Protein AF-A0A086A7Y2-F1 (afdb_monomer)

Foldseek 3Di:
DAAKKKKKWAWCDPPPAPSHRDIWIKIWGWHDDPPFKTKTWMAIPDPLNDAHDIWIKIWTDDPFKIKIKTKAQWAWADDPPDSDIDIDNVDIHAIKIWIWGNPDPFKIKGKIKGPWDWDADPNDIDTGHIIMTMMMMGGD

Organism: NCBI:txid445961

Structure (mmCIF, N/CA/C/O backbone):
data_AF-A0A086A7Y2-F1
#
_entry.id   AF-A0A086A7Y2-F1
#
loop_
_atom_site.group_PDB
_atom_site.id
_atom_site.type_symbol
_atom_site.label_atom_id
_atom_site.label_alt_id
_atom_site.label_comp_id
_atom_site.label_asym_id
_atom_site.label_entity_id
_atom_site.label_seq_id
_atom_site.pdbx_PDB_ins_code
_atom_site.Cartn_x
_atom_site.Cartn_y
_atom_site.Cartn_z
_atom_site.occupancy
_atom_site.B_iso_or_equiv
_atom_site.auth_seq_id
_atom_site.auth_comp_id
_atom_site.auth_asym_id
_atom_site.auth_atom_id
_atom_site.pdbx_PDB_model_num
ATOM 1 N N . MET A 1 1 ? -12.952 3.114 11.638 1.00 90.81 1 MET A N 1
ATOM 2 C CA . MET A 1 1 ? -12.119 3.000 10.421 1.00 90.81 1 MET A CA 1
ATOM 3 C C . MET A 1 1 ? -12.191 4.225 9.521 1.00 90.81 1 MET A C 1
ATOM 5 O O . MET A 1 1 ? -11.125 4.715 9.178 1.00 90.81 1 MET A O 1
ATOM 9 N N . ILE A 1 2 ? -13.385 4.740 9.184 1.00 97.19 2 ILE A N 1
ATOM 10 C CA . ILE A 1 2 ? -13.556 5.940 8.332 1.00 97.19 2 ILE A CA 1
ATOM 11 C C . ILE A 1 2 ? -12.646 7.092 8.779 1.00 97.19 2 ILE A C 1
ATOM 13 O O . ILE A 1 2 ? -12.515 7.351 9.986 1.00 97.19 2 ILE A O 1
ATOM 17 N N . GLY A 1 3 ? -12.032 7.752 7.798 1.00 97.25 3 GLY A N 1
ATOM 18 C CA . GLY A 1 3 ? -11.144 8.896 7.976 1.00 97.25 3 GLY A CA 1
ATOM 19 C C . GLY A 1 3 ? -9.801 8.729 7.272 1.00 97.25 3 GLY A C 1
ATOM 20 O O . GLY A 1 3 ? -9.581 7.780 6.512 1.00 97.25 3 GLY A O 1
ATOM 21 N N . THR A 1 4 ? -8.902 9.663 7.560 1.00 98.25 4 THR A N 1
ATOM 22 C CA . THR A 1 4 ? -7.561 9.708 6.981 1.00 98.25 4 THR A CA 1
ATOM 23 C C . THR A 1 4 ? -6.566 8.968 7.863 1.00 98.25 4 THR A C 1
ATOM 25 O O . THR A 1 4 ? -6.584 9.054 9.091 1.00 98.25 4 THR A O 1
ATOM 28 N N . TRP A 1 5 ? -5.682 8.230 7.210 1.00 98.00 5 TRP A N 1
ATOM 29 C CA . TRP A 1 5 ? -4.606 7.468 7.807 1.00 98.00 5 TRP A CA 1
ATOM 30 C C . TRP A 1 5 ? -3.308 7.864 7.124 1.00 98.00 5 TRP A C 1
ATOM 32 O O . TRP A 1 5 ? -3.205 7.855 5.895 1.00 98.00 5 TRP A O 1
ATOM 42 N N . LYS A 1 6 ? -2.304 8.203 7.926 1.00 98.25 6 LYS A N 1
ATOM 43 C CA . LYS A 1 6 ? -0.942 8.426 7.447 1.00 98.25 6 LYS A CA 1
ATOM 44 C C . LYS A 1 6 ? -0.127 7.193 7.756 1.00 98.25 6 LYS A C 1
ATOM 46 O O . LYS A 1 6 ? -0.120 6.728 8.894 1.00 98.25 6 LYS A O 1
ATOM 51 N N . GLY A 1 7 ? 0.545 6.660 6.752 1.00 97.44 7 GLY A N 1
ATOM 52 C CA . GLY A 1 7 ? 1.354 5.472 6.920 1.00 97.44 7 GLY A CA 1
ATOM 53 C C . GLY A 1 7 ? 2.661 5.548 6.177 1.00 97.44 7 GLY A C 1
ATOM 54 O O . GLY A 1 7 ? 2.921 6.459 5.394 1.00 97.44 7 GLY A O 1
ATOM 55 N N . LYS A 1 8 ? 3.485 4.546 6.438 1.00 97.81 8 LYS A N 1
ATOM 56 C CA . LYS A 1 8 ? 4.701 4.296 5.690 1.00 97.81 8 LYS A CA 1
ATOM 57 C C . LYS A 1 8 ? 4.895 2.810 5.485 1.00 97.81 8 LYS A C 1
ATOM 59 O O . LYS A 1 8 ? 4.507 1.990 6.319 1.00 97.81 8 LYS A O 1
ATOM 64 N N . TYR A 1 9 ? 5.487 2.452 4.357 1.00 96.75 9 TYR A N 1
ATOM 65 C CA . TYR A 1 9 ? 5.898 1.085 4.088 1.00 96.75 9 TYR A CA 1
ATOM 66 C C . TYR A 1 9 ? 7.384 1.028 3.777 1.00 96.75 9 TYR A C 1
ATOM 68 O O . TYR A 1 9 ? 7.963 1.964 3.237 1.00 96.75 9 TYR A O 1
ATOM 76 N N . LYS A 1 10 ? 8.001 -0.097 4.117 1.00 95.19 10 LYS A N 1
ATOM 77 C CA . LYS A 1 10 ? 9.429 -0.334 3.964 1.00 95.19 10 LYS A CA 1
ATOM 78 C C . LYS A 1 10 ? 9.664 -1.556 3.102 1.00 95.19 10 LYS A C 1
ATOM 80 O O . LYS A 1 10 ? 9.030 -2.587 3.322 1.00 95.19 10 LYS A O 1
ATOM 85 N N . TYR A 1 11 ? 10.571 -1.466 2.137 1.00 90.50 11 TYR A N 1
ATOM 86 C CA . TYR A 1 11 ? 10.966 -2.613 1.317 1.00 90.50 11 TYR A CA 1
ATOM 87 C C . TYR A 1 11 ? 11.890 -3.559 2.090 1.00 90.50 11 TYR A C 1
ATOM 89 O O . TYR A 1 11 ? 12.854 -3.129 2.724 1.00 90.50 11 TYR A O 1
ATOM 97 N N . ASN A 1 12 ? 11.632 -4.862 1.968 1.00 89.19 12 ASN A N 1
ATOM 98 C CA . ASN A 1 12 ? 12.529 -5.924 2.414 1.00 89.19 12 ASN A CA 1
ATOM 99 C C . ASN A 1 12 ? 13.139 -6.602 1.177 1.00 89.19 12 ASN A C 1
ATOM 101 O O . ASN A 1 12 ? 12.576 -7.551 0.621 1.00 89.19 12 ASN A O 1
ATOM 105 N N . MET A 1 13 ? 14.256 -6.046 0.703 1.00 82.12 13 MET A N 1
ATOM 106 C CA . MET A 1 13 ? 14.985 -6.499 -0.485 1.00 82.12 13 MET A CA 1
ATOM 107 C C . MET A 1 13 ? 16.375 -7.030 -0.116 1.00 82.12 13 MET A C 1
ATOM 109 O O . MET A 1 13 ? 16.802 -6.974 1.032 1.00 82.12 13 MET A O 1
ATOM 113 N N . ASN A 1 14 ? 17.101 -7.572 -1.096 1.00 78.38 14 ASN A N 1
ATOM 114 C CA . ASN A 1 14 ? 18.505 -7.929 -0.895 1.00 78.38 14 ASN A CA 1
ATOM 115 C C . ASN A 1 14 ? 19.337 -6.692 -0.503 1.00 78.38 14 ASN A C 1
ATOM 117 O O . ASN A 1 14 ? 19.059 -5.581 -0.948 1.00 78.38 14 ASN A O 1
ATOM 121 N N . GLN A 1 15 ? 20.392 -6.891 0.294 1.00 74.19 15 GLN A N 1
ATOM 122 C CA . GLN A 1 15 ? 21.200 -5.791 0.845 1.00 74.19 15 GLN A CA 1
ATOM 123 C C . GLN A 1 15 ? 21.816 -4.871 -0.222 1.00 74.19 15 GLN A C 1
ATOM 125 O O . GLN A 1 15 ? 22.015 -3.690 0.033 1.00 74.19 15 GLN A O 1
ATOM 130 N N . ASN A 1 16 ? 22.055 -5.393 -1.427 1.00 75.81 16 ASN A N 1
ATOM 131 C CA . ASN A 1 16 ? 22.641 -4.640 -2.537 1.00 75.81 16 ASN A CA 1
ATOM 132 C C . ASN A 1 16 ? 21.624 -3.787 -3.322 1.00 75.81 16 ASN A C 1
ATOM 134 O O . ASN A 1 16 ? 22.017 -3.092 -4.259 1.00 75.81 16 ASN A O 1
ATOM 138 N N . SER A 1 17 ? 20.327 -3.852 -2.998 1.00 78.62 17 SER A N 1
ATOM 139 C CA . SER A 1 17 ? 19.309 -3.007 -3.629 1.00 78.62 17 SER A CA 1
ATOM 140 C C . SER A 1 17 ? 19.258 -1.636 -2.968 1.00 78.62 17 SER A C 1
ATOM 142 O O . SER A 1 17 ? 19.180 -1.533 -1.747 1.00 78.62 17 SER A O 1
ATOM 144 N N . GLU A 1 18 ? 19.197 -0.577 -3.775 1.00 81.00 18 GLU A N 1
ATOM 145 C CA . GLU A 1 18 ? 18.983 0.791 -3.280 1.00 81.00 18 GLU A CA 1
ATOM 146 C C . GLU A 1 18 ? 17.621 0.979 -2.596 1.00 81.00 18 GLU A C 1
ATOM 148 O O . GLU A 1 18 ? 17.457 1.897 -1.796 1.00 81.00 18 GLU A O 1
ATOM 153 N N . PHE A 1 19 ? 16.656 0.106 -2.906 1.00 80.00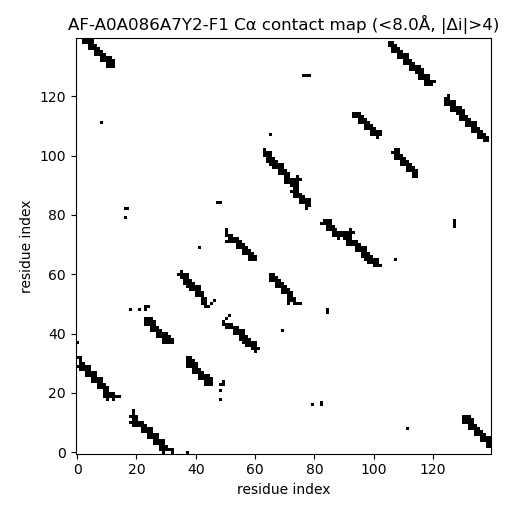 19 PHE A N 1
ATOM 154 C CA . PHE A 1 19 ? 15.333 0.097 -2.289 1.00 80.00 19 PHE A CA 1
ATOM 155 C C . PHE A 1 19 ? 15.368 -0.554 -0.912 1.00 80.00 19 PHE A C 1
ATOM 157 O O . PHE A 1 19 ? 14.435 -0.371 -0.137 1.00 80.00 19 PHE A O 1
ATOM 164 N N . ASN A 1 20 ? 16.411 -1.323 -0.585 1.00 82.38 20 ASN A N 1
ATOM 165 C CA . ASN A 1 20 ? 16.463 -2.000 0.697 1.00 82.38 20 ASN A CA 1
ATOM 166 C C . ASN A 1 20 ? 16.421 -0.983 1.841 1.00 82.38 20 ASN A C 1
ATOM 168 O O . ASN A 1 20 ? 17.152 0.005 1.844 1.00 82.38 20 ASN A O 1
ATOM 172 N N . ASN A 1 21 ? 15.552 -1.238 2.815 1.00 82.88 21 ASN A N 1
ATOM 173 C CA . ASN A 1 21 ? 15.278 -0.354 3.941 1.00 82.88 21 ASN A CA 1
ATOM 174 C C . ASN A 1 21 ? 14.735 1.046 3.603 1.00 82.88 21 ASN A C 1
ATOM 176 O O . ASN A 1 21 ? 14.590 1.847 4.526 1.00 82.88 21 ASN A O 1
ATOM 180 N N . LYS A 1 22 ? 14.401 1.348 2.343 1.00 88.88 22 LYS A N 1
ATOM 181 C CA . LYS A 1 22 ? 13.732 2.607 1.998 1.00 88.88 22 LYS A CA 1
ATOM 182 C C . LYS A 1 22 ? 12.301 2.595 2.503 1.00 88.88 22 LYS A C 1
ATOM 184 O O . LYS A 1 22 ? 11.592 1.602 2.326 1.00 88.88 22 LYS A O 1
ATOM 189 N N . GLU A 1 23 ? 11.919 3.703 3.122 1.00 93.81 23 GLU A N 1
ATOM 190 C CA . GLU A 1 23 ? 10.569 3.967 3.597 1.00 93.81 23 GLU A CA 1
ATOM 191 C C . GLU A 1 23 ? 9.862 4.875 2.596 1.00 93.81 23 GLU A C 1
ATOM 193 O O . GLU A 1 23 ? 10.461 5.807 2.067 1.00 93.81 23 GLU A O 1
ATOM 198 N N . VAL A 1 24 ? 8.599 4.574 2.324 1.00 95.31 24 VAL A N 1
ATOM 199 C CA . VAL A 1 24 ? 7.727 5.366 1.465 1.00 95.31 24 VAL A CA 1
ATOM 200 C C . VAL A 1 24 ? 6.504 5.737 2.270 1.00 95.31 24 VAL A C 1
ATOM 202 O O . VAL A 1 24 ? 5.775 4.857 2.735 1.00 95.31 24 VAL A O 1
ATOM 205 N N . GLU A 1 25 ? 6.287 7.035 2.418 1.00 97.81 25 GLU A N 1
ATOM 206 C CA . GLU A 1 25 ? 5.091 7.574 3.047 1.00 97.81 25 GLU A CA 1
ATOM 207 C C . GLU A 1 25 ? 3.892 7.488 2.104 1.00 97.81 25 GLU A C 1
ATOM 209 O O . GLU A 1 25 ? 4.015 7.640 0.885 1.00 97.81 25 GLU A O 1
ATOM 214 N N . PHE A 1 26 ? 2.717 7.267 2.682 1.00 98.00 26 PHE A N 1
ATOM 215 C CA . PHE A 1 26 ? 1.451 7.274 1.971 1.00 98.00 26 PHE A CA 1
ATOM 216 C C . PHE A 1 26 ? 0.336 7.876 2.822 1.00 98.00 26 PHE A C 1
ATOM 218 O O . PHE A 1 26 ? 0.346 7.816 4.055 1.00 98.00 26 PHE A O 1
ATOM 225 N N . ILE A 1 27 ? -0.665 8.417 2.136 1.00 98.38 27 ILE A N 1
ATOM 226 C CA . ILE A 1 27 ? -1.920 8.867 2.732 1.00 98.38 27 ILE A CA 1
ATOM 227 C C . ILE A 1 27 ? -3.026 7.961 2.217 1.00 98.38 27 ILE A C 1
ATOM 229 O O . ILE A 1 27 ? -3.144 7.733 1.014 1.00 98.38 27 ILE A O 1
ATOM 233 N N . LEU A 1 28 ? -3.821 7.436 3.139 1.00 98.06 28 LEU A N 1
ATOM 234 C CA . LEU A 1 28 ? -4.940 6.548 2.877 1.00 98.06 28 LEU A CA 1
ATOM 235 C C . LEU A 1 28 ? -6.206 7.188 3.445 1.00 98.06 28 LEU A C 1
ATOM 237 O O . LEU A 1 28 ? -6.234 7.610 4.595 1.00 98.06 28 LEU A O 1
ATOM 241 N N . GLU A 1 29 ? -7.260 7.261 2.646 1.00 98.56 29 GLU A N 1
ATOM 242 C CA . GLU A 1 29 ? -8.561 7.788 3.054 1.00 98.56 29 GLU A CA 1
ATOM 243 C C . GLU A 1 29 ? -9.595 6.669 2.957 1.00 98.56 29 GLU A C 1
ATOM 245 O O . GLU A 1 29 ? -9.893 6.192 1.862 1.00 98.56 29 GLU A O 1
ATOM 250 N N . ILE A 1 30 ? -10.141 6.243 4.098 1.00 98.25 30 ILE A N 1
ATOM 251 C CA . ILE A 1 30 ? -11.237 5.270 4.153 1.00 98.25 30 ILE A CA 1
ATOM 252 C C . ILE A 1 30 ? -12.555 6.028 4.068 1.00 98.25 30 ILE A C 1
ATOM 254 O O . ILE A 1 30 ? -12.886 6.781 4.988 1.00 98.25 30 ILE A O 1
ATOM 258 N N . LYS A 1 31 ? -13.303 5.793 2.988 1.00 98.31 31 LYS A N 1
ATOM 259 C CA . LYS A 1 31 ? -14.554 6.499 2.673 1.00 98.31 31 LYS A CA 1
ATOM 260 C C . LYS A 1 31 ? -15.781 5.743 3.157 1.00 98.31 31 LYS A C 1
ATOM 262 O O . LYS A 1 31 ? -16.725 6.357 3.640 1.00 98.31 31 LYS A O 1
ATOM 267 N N . GLU A 1 32 ? -15.739 4.417 3.087 1.00 98.38 32 GLU A N 1
ATOM 268 C CA . GLU A 1 32 ? -16.849 3.556 3.490 1.00 98.38 32 GLU A CA 1
ATOM 269 C C . GLU A 1 32 ? -16.341 2.439 4.400 1.00 98.38 32 GLU A C 1
ATOM 271 O O . GLU A 1 32 ? -15.226 1.937 4.227 1.00 98.38 32 GLU A O 1
ATOM 276 N N . PHE A 1 33 ? -17.158 2.065 5.385 1.00 98.06 33 PHE A N 1
ATOM 277 C CA . PHE A 1 33 ? -16.903 0.944 6.282 1.00 98.06 33 PHE A CA 1
ATOM 278 C C . PHE A 1 33 ? -18.227 0.402 6.824 1.00 98.06 33 PHE A C 1
ATOM 280 O O . PHE A 1 33 ? -18.961 1.148 7.470 1.00 98.06 33 PHE A O 1
ATOM 287 N N . ASP A 1 34 ? -18.513 -0.879 6.596 1.00 97.44 34 ASP A N 1
ATOM 288 C CA . ASP A 1 34 ? -19.765 -1.531 7.023 1.00 97.44 34 ASP A CA 1
ATOM 289 C C . ASP A 1 34 ? -19.647 -2.291 8.361 1.00 97.44 34 ASP A C 1
ATOM 291 O O . ASP A 1 34 ? -20.588 -2.949 8.795 1.00 97.44 34 ASP A O 1
ATOM 295 N N . GLY A 1 35 ? -18.494 -2.187 9.029 1.00 95.75 35 GLY A N 1
ATOM 296 C CA . GLY A 1 35 ? -18.164 -2.952 10.235 1.00 95.75 35 GLY A CA 1
ATOM 297 C C . GLY A 1 35 ? -17.186 -4.098 9.976 1.00 95.75 35 GLY A C 1
ATOM 298 O O . GLY A 1 35 ? -16.448 -4.470 10.886 1.00 95.75 35 GLY A O 1
ATOM 299 N N . GLU A 1 36 ? -17.100 -4.583 8.737 1.00 96.81 36 GLU A N 1
ATOM 300 C CA . GLU A 1 36 ? -16.154 -5.619 8.319 1.00 96.81 36 GLU A CA 1
ATOM 301 C C . GLU A 1 36 ? -15.324 -5.146 7.125 1.00 96.81 36 GLU A C 1
ATOM 303 O O . GLU A 1 36 ? -14.100 -5.142 7.189 1.00 96.81 36 GLU A O 1
ATOM 308 N N . LYS A 1 37 ? -15.959 -4.699 6.044 1.00 98.44 37 LYS A N 1
ATOM 309 C CA . LYS A 1 37 ? -15.323 -4.289 4.790 1.00 98.44 37 LYS A CA 1
ATOM 310 C C . LYS A 1 37 ? -15.167 -2.784 4.717 1.00 98.44 37 LYS A C 1
ATOM 312 O O . LYS A 1 37 ? -16.031 -2.036 5.167 1.00 98.44 37 LYS A O 1
ATOM 317 N N . PHE A 1 38 ? -14.072 -2.338 4.111 1.00 98.12 38 PHE A N 1
ATOM 318 C CA . PHE A 1 38 ? -13.823 -0.927 3.842 1.00 98.12 38 PHE A CA 1
ATOM 319 C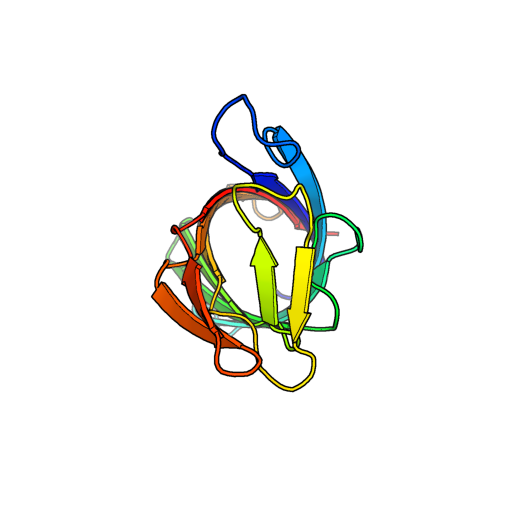 C . PHE A 1 38 ? -13.310 -0.695 2.429 1.00 98.12 38 PHE A C 1
ATOM 321 O O . PHE A 1 38 ? -12.581 -1.520 1.872 1.00 98.12 38 PHE A O 1
ATOM 328 N N . ILE A 1 39 ? -13.637 0.479 1.896 1.00 98.62 39 ILE A N 1
ATOM 329 C CA . ILE A 1 39 ? -13.091 0.977 0.637 1.00 98.62 39 ILE A CA 1
ATOM 330 C C . ILE A 1 39 ? -12.620 2.421 0.778 1.00 98.62 39 ILE A C 1
ATOM 332 O O . ILE A 1 39 ? -13.044 3.169 1.666 1.00 98.62 39 ILE A O 1
ATOM 336 N N . GLY A 1 40 ? -11.706 2.814 -0.099 1.00 98.56 40 GLY A N 1
ATOM 337 C CA . GLY A 1 40 ? -11.061 4.110 0.005 1.00 98.56 40 GLY A CA 1
ATOM 338 C C . GLY A 1 40 ? -10.045 4.388 -1.089 1.00 98.56 40 GLY A C 1
ATOM 339 O O . GLY A 1 40 ? -9.950 3.677 -2.092 1.00 98.56 40 GLY A O 1
ATOM 340 N N . THR A 1 41 ? -9.258 5.430 -0.866 1.00 98.69 41 THR A N 1
ATOM 341 C CA . THR A 1 41 ? -8.193 5.869 -1.769 1.00 98.69 41 THR A CA 1
ATOM 342 C C . THR A 1 41 ? -6.845 5.884 -1.071 1.00 98.69 41 THR A C 1
ATOM 344 O O . THR A 1 41 ? -6.769 5.978 0.151 1.00 98.69 41 THR A O 1
ATOM 347 N N . VAL A 1 42 ? -5.769 5.784 -1.848 1.00 98.50 42 VAL A N 1
ATOM 348 C CA . VAL A 1 42 ? -4.398 5.825 -1.335 1.00 98.50 42 VAL A CA 1
ATOM 349 C C . VAL A 1 42 ? -3.472 6.539 -2.308 1.00 98.50 42 VAL A C 1
ATOM 351 O O . VAL A 1 42 ? -3.586 6.368 -3.519 1.00 98.50 42 VAL A O 1
ATOM 354 N N . GLN A 1 43 ? -2.536 7.317 -1.783 1.00 98.31 43 GLN A N 1
ATOM 355 C CA . GLN A 1 43 ? -1.519 8.007 -2.566 1.00 98.31 43 GLN A CA 1
ATOM 356 C C . GLN A 1 43 ? -0.165 7.873 -1.876 1.00 98.31 43 GLN A C 1
ATOM 358 O O . GLN A 1 43 ? -0.052 8.158 -0.684 1.00 98.31 43 GLN A O 1
ATOM 363 N N . ASP A 1 44 ? 0.852 7.454 -2.628 1.00 97.44 44 ASP A N 1
ATOM 364 C CA . ASP A 1 44 ? 2.236 7.496 -2.157 1.00 97.44 44 ASP A CA 1
ATOM 365 C C . ASP A 1 44 ? 2.778 8.918 -2.318 1.00 97.44 44 ASP A C 1
ATOM 367 O O . ASP A 1 44 ? 2.542 9.564 -3.340 1.00 97.44 44 ASP A O 1
ATOM 371 N N . ILE A 1 45 ? 3.490 9.403 -1.302 1.00 95.75 45 ILE A N 1
ATOM 372 C CA . ILE A 1 45 ? 4.029 10.770 -1.261 1.00 95.75 45 ILE A CA 1
ATOM 373 C C . ILE A 1 45 ? 5.414 10.840 -1.914 1.00 95.75 45 ILE A C 1
ATOM 375 O O . ILE A 1 45 ? 5.786 11.860 -2.487 1.00 95.75 45 ILE A O 1
ATOM 379 N N . ASP A 1 46 ? 6.169 9.741 -1.875 1.00 88.94 46 ASP A N 1
ATOM 380 C CA . ASP A 1 46 ? 7.490 9.655 -2.494 1.00 88.94 46 ASP A CA 1
ATOM 381 C C . ASP A 1 46 ? 7.388 9.186 -3.954 1.00 88.94 46 ASP A C 1
ATOM 383 O O . ASP A 1 46 ? 7.076 8.027 -4.236 1.00 88.94 46 ASP A O 1
ATOM 387 N N . GLU A 1 47 ? 7.695 10.064 -4.907 1.00 82.38 47 GLU A N 1
ATOM 388 C CA . GLU A 1 47 ? 7.658 9.720 -6.334 1.00 82.38 47 GLU A CA 1
ATOM 389 C C . GLU A 1 47 ? 8.828 8.838 -6.796 1.00 82.38 47 GLU A C 1
ATOM 391 O O . GLU A 1 47 ? 8.710 8.122 -7.801 1.00 82.38 47 GLU A O 1
ATOM 396 N N . ASN A 1 48 ? 9.952 8.863 -6.077 1.00 83.38 48 ASN A N 1
ATOM 397 C CA . ASN A 1 48 ? 11.161 8.125 -6.433 1.00 83.38 48 ASN A CA 1
ATOM 398 C C . ASN A 1 48 ? 11.029 6.646 -6.064 1.00 83.38 48 ASN A C 1
ATOM 400 O O . ASN A 1 48 ? 11.394 5.774 -6.856 1.00 83.38 48 ASN A O 1
ATOM 404 N N . TYR A 1 49 ? 10.468 6.359 -4.888 1.00 87.56 49 TYR A N 1
ATOM 405 C CA . TYR A 1 49 ? 10.381 5.001 -4.342 1.00 87.56 49 TYR A CA 1
ATOM 406 C C . TYR A 1 49 ? 8.945 4.465 -4.233 1.00 87.56 49 TYR A C 1
ATOM 408 O O . TYR A 1 49 ? 8.754 3.247 -4.118 1.00 87.56 49 TYR A O 1
ATOM 416 N N . GLY A 1 50 ? 7.940 5.341 -4.286 1.00 91.19 50 GLY A N 1
ATOM 417 C CA . GLY A 1 50 ? 6.518 5.004 -4.280 1.00 91.19 50 GLY A CA 1
ATOM 418 C C . GLY A 1 50 ? 5.941 4.692 -5.655 1.00 91.19 50 GLY A C 1
ATOM 419 O O . GLY A 1 50 ? 6.628 4.739 -6.677 1.00 91.19 50 GLY A O 1
ATOM 420 N N . THR A 1 51 ? 4.655 4.358 -5.707 1.00 92.25 51 THR A N 1
ATOM 421 C CA . THR A 1 51 ? 3.914 4.206 -6.966 1.00 92.25 51 THR A CA 1
ATOM 422 C C . THR A 1 51 ? 3.070 5.447 -7.223 1.00 92.25 51 THR A C 1
ATOM 424 O O . THR A 1 51 ? 2.318 5.876 -6.357 1.00 92.25 51 THR A O 1
ATOM 427 N N . LYS A 1 52 ? 3.180 6.024 -8.422 1.00 93.12 52 LYS A N 1
ATOM 428 C CA . LYS A 1 52 ? 2.500 7.280 -8.749 1.00 93.12 52 LYS A CA 1
ATOM 429 C C . LYS A 1 52 ? 0.987 7.122 -8.913 1.00 93.12 52 LYS A C 1
ATOM 431 O O . LYS A 1 52 ? 0.482 6.070 -9.318 1.00 93.12 52 LYS A O 1
ATOM 436 N N . GLY A 1 53 ? 0.304 8.241 -8.691 1.00 95.06 53 GLY A N 1
ATOM 437 C CA . GLY A 1 53 ? -1.127 8.414 -8.910 1.00 95.06 53 GLY A CA 1
ATOM 438 C C . GLY A 1 53 ? -1.987 8.060 -7.698 1.00 95.06 53 GLY A C 1
ATOM 439 O O . GLY A 1 53 ? -1.513 7.510 -6.706 1.00 95.06 53 GLY A O 1
ATOM 440 N N . LEU A 1 54 ? -3.275 8.389 -7.800 1.00 97.88 54 LEU A N 1
ATOM 441 C CA . LEU A 1 54 ? -4.276 8.060 -6.791 1.00 97.88 54 LEU A CA 1
ATOM 442 C C . LEU A 1 54 ? -4.769 6.626 -7.015 1.00 97.88 54 LEU A C 1
ATOM 444 O O . LEU A 1 54 ? -5.418 6.328 -8.018 1.00 97.88 54 LEU A O 1
ATOM 448 N N . GLY A 1 55 ? -4.422 5.734 -6.097 1.00 98.19 55 GLY A N 1
ATOM 449 C CA . GLY A 1 55 ? -4.893 4.357 -6.077 1.00 98.19 55 GLY A CA 1
ATOM 450 C C . GLY A 1 55 ? -6.184 4.183 -5.292 1.00 98.19 55 GLY A C 1
ATOM 451 O O . GLY A 1 55 ? -6.631 5.073 -4.564 1.00 98.19 55 GLY A O 1
ATOM 452 N N . THR A 1 56 ? -6.753 2.989 -5.408 1.00 98.62 56 THR A N 1
ATOM 453 C CA . THR A 1 56 ? -7.877 2.538 -4.587 1.00 98.62 56 THR A CA 1
ATOM 454 C C . THR A 1 56 ? -7.421 1.492 -3.581 1.00 98.62 56 THR A C 1
ATOM 456 O O . THR A 1 56 ? -6.416 0.799 -3.783 1.00 98.62 56 THR A O 1
ATOM 459 N N . ILE A 1 57 ? -8.168 1.387 -2.488 1.00 98.56 57 ILE A N 1
ATOM 460 C CA . ILE A 1 57 ? -8.040 0.305 -1.520 1.00 98.56 57 ILE A CA 1
ATOM 461 C C . ILE A 1 57 ? -9.384 -0.380 -1.316 1.00 98.56 57 ILE A C 1
ATOM 463 O O . ILE A 1 57 ? -10.421 0.276 -1.237 1.00 98.56 57 ILE A O 1
ATOM 467 N N . GLU A 1 58 ? -9.337 -1.698 -1.188 1.00 98.62 58 GLU A N 1
ATOM 468 C CA . GLU A 1 58 ? -10.466 -2.526 -0.771 1.00 98.62 58 GLU A CA 1
ATOM 469 C C . GLU A 1 58 ? -9.954 -3.516 0.266 1.00 98.62 58 GLU A C 1
ATOM 471 O O . GLU A 1 58 ? -8.945 -4.193 0.044 1.00 98.62 58 GLU A O 1
ATOM 476 N N . GLY A 1 59 ? -10.607 -3.585 1.418 1.00 97.94 59 GLY A N 1
ATOM 477 C CA . GLY A 1 59 ? -10.118 -4.383 2.528 1.00 97.94 59 GLY A CA 1
ATOM 478 C C . GLY A 1 59 ? -11.195 -4.849 3.482 1.00 97.94 59 GLY A C 1
ATOM 479 O O . GLY A 1 59 ? -12.380 -4.572 3.310 1.00 97.94 59 GLY A O 1
ATOM 480 N N . LYS A 1 60 ? -10.747 -5.584 4.495 1.00 98.06 60 LYS A N 1
ATOM 481 C CA . LYS A 1 60 ? -11.562 -6.102 5.586 1.00 98.06 60 LYS A CA 1
ATOM 482 C C . LYS A 1 60 ? -10.827 -6.015 6.924 1.00 98.06 60 LYS A C 1
ATOM 484 O O . LYS A 1 60 ? -9.598 -6.101 6.981 1.00 98.06 60 LYS A O 1
ATOM 489 N N . LEU A 1 61 ? -11.597 -5.866 7.992 1.00 96.88 61 LEU A N 1
ATOM 490 C CA . LEU A 1 61 ? -11.190 -5.898 9.387 1.00 96.88 61 LEU A CA 1
ATOM 491 C C . LEU A 1 61 ? -11.955 -7.037 10.070 1.00 96.88 61 LEU A C 1
ATOM 493 O O . LEU A 1 61 ? -13.176 -6.998 10.165 1.00 96.88 61 LEU A O 1
ATOM 497 N N . SER A 1 62 ? -11.234 -8.048 10.548 1.00 96.69 62 SER A N 1
ATOM 498 C CA . SER A 1 62 ? -11.794 -9.185 11.283 1.00 96.69 62 SER A CA 1
ATOM 499 C C . SER A 1 62 ? -11.178 -9.226 12.677 1.00 96.69 62 SER A C 1
ATOM 501 O O . SER A 1 62 ? -10.032 -9.651 12.854 1.00 96.69 62 SER A O 1
ATOM 503 N N . GLY A 1 63 ? -11.918 -8.748 13.679 1.00 94.69 63 GLY A N 1
ATOM 504 C CA . GLY A 1 63 ? -11.374 -8.511 15.016 1.00 94.69 63 GLY A CA 1
ATOM 505 C C . GLY A 1 63 ? -10.272 -7.450 14.967 1.00 94.69 63 GLY A C 1
ATOM 506 O O . GLY A 1 63 ? -10.512 -6.322 14.549 1.00 94.69 63 GLY A O 1
ATOM 507 N N . ASN A 1 64 ? -9.054 -7.817 15.363 1.00 95.69 64 ASN A N 1
ATOM 508 C CA . ASN A 1 64 ? -7.874 -6.955 15.259 1.00 95.69 64 ASN A CA 1
ATOM 509 C C . ASN A 1 64 ? -7.045 -7.192 13.984 1.00 95.69 64 ASN A C 1
ATOM 511 O O . ASN A 1 64 ? -5.994 -6.579 13.842 1.00 95.69 64 ASN A O 1
ATOM 515 N N . HIS A 1 65 ? -7.464 -8.070 13.071 1.00 97.75 65 HIS A N 1
ATOM 516 C CA . HIS A 1 65 ? -6.714 -8.355 11.846 1.00 97.75 65 HIS A CA 1
ATOM 517 C C . HIS A 1 65 ? -7.229 -7.507 10.688 1.00 97.75 65 HIS A C 1
ATOM 519 O O . HIS A 1 65 ? -8.422 -7.526 10.392 1.00 97.75 65 HIS A O 1
ATOM 525 N N . ILE A 1 66 ? -6.324 -6.807 10.008 1.00 97.62 66 ILE A N 1
ATOM 526 C CA . ILE A 1 66 ? -6.631 -5.964 8.852 1.00 97.62 66 ILE A CA 1
ATOM 527 C C . ILE A 1 66 ? -5.960 -6.527 7.601 1.00 97.62 66 ILE A C 1
ATOM 529 O O . ILE A 1 66 ? -4.763 -6.813 7.593 1.00 97.62 66 ILE A O 1
ATOM 533 N N . GLU A 1 67 ? -6.723 -6.658 6.524 1.00 98.25 67 GLU A N 1
ATOM 534 C CA . GLU A 1 67 ? -6.216 -7.046 5.210 1.00 98.25 67 GLU A CA 1
ATOM 535 C C . GLU A 1 67 ? -6.786 -6.104 4.158 1.00 98.25 67 GLU A C 1
ATOM 537 O O . GLU A 1 67 ? -7.974 -5.796 4.189 1.00 98.25 67 GLU A O 1
ATOM 542 N N . PHE A 1 68 ? -5.968 -5.648 3.214 1.00 98.25 68 PHE A N 1
ATOM 543 C CA . PHE A 1 68 ? -6.463 -4.857 2.090 1.00 98.25 68 PHE A CA 1
ATOM 544 C C . PHE A 1 68 ? -5.606 -5.015 0.846 1.00 98.25 68 PHE A C 1
ATOM 546 O O . PHE A 1 68 ? -4.425 -5.363 0.892 1.00 98.25 68 PHE A O 1
ATOM 553 N N . VAL A 1 69 ? -6.226 -4.744 -0.292 1.00 98.38 69 VAL A N 1
ATOM 554 C CA . VAL A 1 69 ? -5.582 -4.696 -1.592 1.00 98.38 69 VAL A CA 1
ATOM 555 C C . VAL A 1 69 ? -5.446 -3.239 -1.988 1.00 98.38 69 VAL A C 1
ATOM 557 O O . VAL A 1 69 ? -6.439 -2.529 -2.094 1.00 98.38 69 VAL A O 1
ATOM 560 N N . LYS A 1 70 ? -4.212 -2.802 -2.227 1.00 97.81 70 LYS A N 1
ATOM 561 C CA . LYS A 1 70 ? -3.900 -1.508 -2.830 1.00 97.81 70 LYS A CA 1
ATOM 562 C C . LYS A 1 70 ? -3.746 -1.684 -4.335 1.00 97.81 70 LYS A C 1
ATOM 564 O O . LYS A 1 70 ? -2.916 -2.471 -4.801 1.00 97.81 70 LYS A O 1
ATOM 569 N N . GLN A 1 71 ? -4.530 -0.924 -5.087 1.00 97.69 71 GLN A N 1
ATOM 570 C CA . GLN A 1 71 ? -4.551 -0.950 -6.540 1.00 97.69 71 GLN A CA 1
ATOM 571 C C . GLN A 1 71 ? -4.139 0.414 -7.091 1.00 97.69 71 GLN A C 1
ATOM 573 O O . GLN A 1 71 ? -4.905 1.372 -7.062 1.00 97.69 71 GLN A O 1
ATOM 578 N N . MET A 1 72 ? -2.921 0.491 -7.629 1.00 96.75 72 MET A N 1
ATOM 579 C CA . MET A 1 72 ? -2.381 1.733 -8.183 1.00 96.75 72 MET A CA 1
ATOM 580 C C . MET A 1 72 ? -2.659 1.855 -9.687 1.00 96.75 72 MET A C 1
ATOM 582 O O . MET A 1 72 ? -2.677 0.832 -10.390 1.00 96.75 72 MET A O 1
ATOM 586 N N . PRO A 1 73 ? -2.872 3.083 -10.196 1.00 96.12 73 PRO A N 1
ATOM 587 C CA . PRO A 1 73 ? -3.277 3.307 -11.580 1.00 96.12 73 PRO A CA 1
ATOM 588 C C . PRO A 1 73 ? -2.130 3.131 -12.575 1.00 96.12 73 PRO A C 1
ATOM 590 O O . PRO A 1 73 ? -2.388 2.754 -13.713 1.00 96.12 73 PRO A O 1
ATOM 593 N N . ILE A 1 74 ? -0.884 3.354 -12.145 1.00 93.12 74 ILE A N 1
ATOM 594 C CA . ILE A 1 74 ? 0.305 3.298 -12.998 1.00 93.12 74 ILE A CA 1
ATOM 595 C C . ILE A 1 74 ? 1.135 2.079 -12.623 1.00 93.12 74 ILE A C 1
ATOM 597 O O . ILE A 1 74 ? 1.519 1.892 -11.466 1.00 93.12 74 ILE A O 1
ATOM 601 N N . LYS A 1 75 ? 1.426 1.233 -13.610 1.00 90.06 75 LYS A N 1
ATOM 602 C CA . LYS A 1 75 ? 2.275 0.067 -13.420 1.00 90.06 75 LYS A CA 1
ATOM 603 C C . LYS A 1 75 ? 3.710 0.514 -13.205 1.00 90.06 75 LYS A C 1
ATOM 605 O O . LYS A 1 75 ? 4.295 1.156 -14.067 1.00 90.06 75 LYS A O 1
ATOM 610 N N . THR A 1 76 ? 4.287 0.064 -12.100 1.00 87.19 76 THR A N 1
ATOM 611 C CA . THR A 1 76 ? 5.667 0.326 -11.706 1.00 87.19 76 THR A CA 1
ATOM 612 C C . THR A 1 76 ? 6.414 -0.994 -11.634 1.00 87.19 76 THR A C 1
ATOM 614 O O . THR A 1 76 ? 5.916 -1.986 -11.103 1.00 87.19 76 THR A O 1
ATOM 617 N N . MET A 1 77 ? 7.620 -1.033 -12.187 1.00 81.19 77 MET A N 1
ATOM 618 C CA . MET A 1 77 ? 8.505 -2.189 -12.103 1.00 81.19 77 MET A CA 1
ATOM 619 C C . MET A 1 77 ? 9.892 -1.760 -11.647 1.00 81.19 77 MET A C 1
ATOM 621 O O . MET A 1 77 ? 10.454 -0.788 -12.150 1.00 81.19 77 MET A O 1
ATOM 625 N N . LEU A 1 78 ? 10.450 -2.529 -10.714 1.00 76.12 78 LEU A N 1
ATOM 626 C CA . LEU A 1 78 ? 11.825 -2.383 -10.256 1.00 76.12 78 LEU A CA 1
ATOM 627 C C . LEU A 1 78 ? 12.698 -3.400 -10.990 1.00 76.12 78 LEU A C 1
ATOM 629 O O . LEU A 1 78 ? 12.491 -4.609 -10.867 1.00 76.12 78 LEU A O 1
ATOM 633 N N . LEU A 1 79 ? 13.666 -2.921 -11.770 1.00 70.19 79 LEU A N 1
ATOM 634 C CA . LEU A 1 79 ? 14.608 -3.792 -12.469 1.00 70.19 79 LEU A CA 1
ATOM 635 C C . LEU A 1 79 ? 15.830 -4.091 -11.597 1.00 70.19 79 LEU A C 1
ATOM 637 O O . LEU A 1 79 ? 16.562 -3.186 -11.198 1.00 70.19 79 LEU A O 1
ATOM 641 N N . LYS A 1 80 ? 16.086 -5.388 -11.380 1.00 58.59 80 LYS A N 1
ATOM 642 C CA . LYS A 1 80 ? 17.132 -5.934 -10.494 1.00 58.59 80 LYS A CA 1
ATOM 643 C C . LYS A 1 80 ? 18.553 -5.428 -10.792 1.00 58.59 80 LYS A C 1
ATOM 645 O O . LYS A 1 80 ? 19.358 -5.357 -9.873 1.00 58.59 80 LYS A O 1
ATOM 650 N N . ASN A 1 81 ? 18.844 -5.056 -12.042 1.00 56.06 81 ASN A N 1
ATOM 651 C CA . ASN A 1 81 ? 20.194 -4.680 -12.478 1.00 56.06 81 ASN A CA 1
ATOM 652 C C . ASN A 1 81 ? 20.403 -3.178 -12.697 1.00 56.06 81 ASN A C 1
ATOM 654 O O . ASN A 1 81 ? 21.533 -2.784 -12.947 1.00 56.06 81 ASN A O 1
ATOM 658 N N . ASN A 1 82 ? 19.358 -2.346 -12.620 1.00 51.97 82 ASN A N 1
ATOM 659 C CA . ASN A 1 82 ? 19.457 -0.989 -13.160 1.00 51.97 82 ASN A CA 1
ATOM 660 C C . ASN A 1 82 ? 19.032 0.146 -12.240 1.00 51.97 82 ASN A C 1
ATOM 662 O O . ASN A 1 82 ? 18.912 1.245 -12.759 1.00 51.97 82 ASN A O 1
ATOM 666 N N . ARG A 1 83 ? 18.819 -0.064 -10.929 1.00 60.03 83 ARG A N 1
ATOM 667 C CA . ARG A 1 83 ? 18.464 1.031 -9.992 1.00 60.03 83 ARG A CA 1
ATOM 668 C C . ARG A 1 83 ? 17.383 1.993 -10.536 1.00 60.03 83 ARG A C 1
ATOM 670 O O . ARG A 1 83 ? 17.389 3.202 -10.330 1.00 60.03 83 ARG A O 1
ATOM 677 N N . LYS A 1 84 ? 16.522 1.468 -11.409 1.00 67.50 84 LYS A N 1
ATOM 678 C CA . LYS A 1 84 ? 15.670 2.274 -12.277 1.00 67.50 84 LYS A CA 1
ATOM 679 C C . LYS A 1 84 ? 14.280 1.706 -12.203 1.00 67.50 84 LYS A C 1
ATOM 681 O O . LYS A 1 84 ? 14.026 0.553 -12.567 1.00 67.50 84 LYS A O 1
ATOM 686 N N . LYS A 1 85 ? 13.405 2.563 -11.707 1.00 78.44 85 LYS A N 1
ATOM 687 C CA . LYS A 1 85 ? 11.964 2.427 -11.744 1.00 78.44 85 LYS A CA 1
ATOM 688 C C . LYS A 1 85 ? 11.501 2.616 -13.191 1.00 78.44 85 LYS A C 1
ATOM 690 O O . LYS A 1 85 ? 11.866 3.598 -13.836 1.00 78.44 85 LYS A O 1
ATOM 695 N N . ILE A 1 86 ? 10.745 1.656 -13.713 1.00 84.25 86 ILE A N 1
ATOM 696 C CA . ILE A 1 86 ? 10.046 1.785 -14.996 1.00 84.25 86 ILE A CA 1
ATOM 697 C C . ILE A 1 86 ? 8.565 1.957 -14.710 1.00 84.25 86 ILE A C 1
ATOM 699 O O . ILE A 1 86 ? 8.000 1.184 -13.936 1.00 84.25 86 ILE A O 1
ATOM 703 N N . GLU A 1 87 ? 7.956 2.936 -15.368 1.00 87.88 87 GLU A N 1
ATOM 704 C CA . GLU A 1 87 ? 6.530 3.225 -15.285 1.00 87.88 87 GLU A CA 1
ATOM 705 C C . GLU A 1 87 ? 5.873 2.976 -16.651 1.00 87.88 87 GLU A C 1
ATOM 707 O O . GLU A 1 87 ? 6.429 3.318 -17.695 1.00 87.88 87 GLU A O 1
ATOM 712 N N . ASP A 1 88 ? 4.704 2.340 -16.646 1.00 88.81 88 ASP A N 1
ATOM 713 C CA . ASP A 1 88 ? 3.834 2.178 -17.812 1.00 88.81 88 ASP A CA 1
ATOM 714 C C . ASP A 1 88 ? 2.467 2.772 -17.462 1.00 88.81 88 ASP A C 1
ATOM 716 O O . ASP A 1 88 ? 1.630 2.124 -16.831 1.00 88.81 88 ASP A O 1
ATOM 720 N N . GLU A 1 89 ? 2.257 4.029 -17.856 1.00 89.12 89 GLU A N 1
ATOM 721 C CA . GLU A 1 89 ? 1.037 4.800 -17.576 1.00 89.12 89 GLU A CA 1
ATOM 722 C C . GLU A 1 89 ? -0.218 4.213 -18.237 1.00 89.12 89 GLU A C 1
ATOM 724 O O . GLU A 1 89 ? -1.337 4.542 -17.855 1.00 89.12 89 GLU A O 1
ATOM 729 N N . LYS A 1 90 ? -0.056 3.314 -19.217 1.00 90.00 90 LYS A N 1
ATOM 730 C CA . LYS A 1 90 ? -1.178 2.676 -19.921 1.00 90.00 90 LYS A CA 1
ATOM 731 C C . LYS A 1 90 ? -1.698 1.437 -19.198 1.00 90.00 90 LYS A C 1
ATOM 733 O O . LYS A 1 90 ? -2.686 0.847 -19.637 1.00 90.00 90 LYS A O 1
ATOM 738 N N . LYS A 1 91 ? -1.024 0.990 -18.135 1.00 89.12 91 LYS A N 1
ATOM 739 C CA . LYS A 1 91 ? -1.365 -0.235 -17.408 1.00 89.12 91 LYS A CA 1
ATOM 740 C C . LYS A 1 91 ? -1.467 0.034 -15.919 1.00 89.12 91 LYS A C 1
ATOM 742 O O . LYS A 1 91 ? -0.657 0.755 -15.356 1.00 89.12 91 LYS A O 1
ATOM 747 N N . LYS A 1 92 ? -2.406 -0.652 -15.268 1.00 91.75 92 LYS A N 1
ATOM 748 C CA . LYS A 1 92 ? -2.506 -0.669 -13.807 1.00 91.75 92 LYS A CA 1
ATOM 749 C C . LYS A 1 92 ? -1.362 -1.465 -13.185 1.00 91.75 92 LYS A C 1
ATOM 751 O O . LYS A 1 92 ? -0.892 -2.454 -13.756 1.00 91.75 92 LYS A O 1
ATOM 756 N N . HIS A 1 93 ? -0.942 -1.050 -11.994 1.00 91.88 93 HIS A N 1
ATOM 757 C CA . HIS A 1 93 ? 0.016 -1.805 -11.194 1.00 91.88 93 HIS A CA 1
ATOM 758 C C . HIS A 1 93 ? -0.550 -3.171 -10.807 1.00 91.88 93 HIS A C 1
ATOM 760 O O . HIS A 1 93 ? -1.760 -3.330 -10.655 1.00 91.88 93 HIS A O 1
ATOM 766 N N . ASN A 1 94 ? 0.321 -4.155 -10.589 1.00 91.12 94 ASN A N 1
ATOM 767 C CA .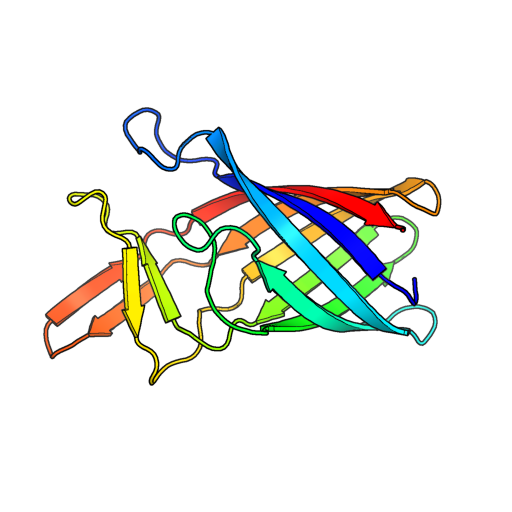 ASN A 1 94 ? -0.108 -5.403 -9.964 1.00 91.12 94 ASN A CA 1
ATOM 768 C C . ASN A 1 94 ? -0.704 -5.111 -8.571 1.00 91.12 94 ASN A C 1
ATOM 770 O O . ASN A 1 94 ? -0.141 -4.281 -7.852 1.00 91.12 94 ASN A O 1
ATOM 774 N N . PRO A 1 95 ? -1.776 -5.800 -8.153 1.00 94.88 95 PRO A N 1
ATOM 775 C CA . PRO A 1 95 ? -2.330 -5.633 -6.815 1.00 94.88 95 PRO A CA 1
ATOM 776 C C . PRO A 1 95 ? -1.262 -5.796 -5.724 1.00 94.88 95 PRO A C 1
ATOM 778 O O . PRO A 1 95 ? -0.489 -6.763 -5.737 1.00 94.88 95 PRO A O 1
ATOM 781 N N . ILE A 1 96 ? -1.224 -4.854 -4.782 1.00 96.00 96 ILE A N 1
ATOM 782 C CA . ILE A 1 96 ? -0.330 -4.884 -3.622 1.00 96.00 96 ILE A CA 1
ATOM 783 C C . ILE A 1 96 ? -1.152 -5.356 -2.426 1.00 96.00 96 ILE A C 1
ATOM 785 O O . ILE A 1 96 ? -2.131 -4.721 -2.048 1.00 96.00 96 ILE A O 1
ATOM 789 N N . LEU A 1 97 ? -0.778 -6.494 -1.851 1.00 97.81 97 LEU A N 1
ATOM 790 C CA . LEU A 1 97 ? -1.519 -7.136 -0.771 1.00 97.81 97 LEU A CA 1
ATOM 791 C C . LEU A 1 97 ? -0.941 -6.700 0.569 1.00 97.81 97 LEU A C 1
ATOM 793 O O . LEU A 1 97 ? 0.240 -6.942 0.814 1.00 97.81 97 LEU A O 1
ATOM 797 N N . TYR A 1 98 ? -1.766 -6.116 1.427 1.00 98.19 98 TYR A N 1
ATOM 798 C CA . TYR A 1 98 ? -1.431 -5.719 2.787 1.00 98.19 98 TYR A CA 1
ATOM 799 C C . TYR A 1 98 ? -2.163 -6.619 3.779 1.00 98.19 98 TYR A C 1
ATOM 801 O O . TYR A 1 98 ? -3.339 -6.932 3.607 1.00 98.19 98 TYR A O 1
ATOM 809 N N . SER A 1 99 ? -1.456 -7.026 4.824 1.00 98.38 99 SER A N 1
ATOM 810 C CA . SER A 1 99 ? -1.985 -7.806 5.944 1.00 98.38 99 SER A CA 1
ATOM 811 C C . SER A 1 99 ? -1.313 -7.339 7.225 1.00 98.38 99 SER A C 1
ATOM 813 O O . SER A 1 99 ? -0.091 -7.169 7.234 1.00 98.38 99 SER A O 1
ATOM 815 N N . GLY A 1 100 ? -2.061 -7.159 8.300 1.00 97.94 100 GLY A N 1
ATOM 816 C CA . GLY A 1 100 ? -1.521 -6.647 9.547 1.00 97.94 100 GLY A CA 1
ATOM 817 C C . 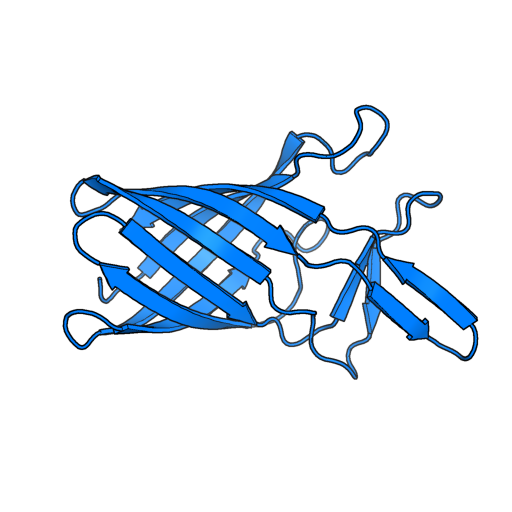GLY A 1 100 ? -2.477 -6.786 10.715 1.00 97.94 100 GLY A C 1
ATOM 818 O O . GLY A 1 100 ? -3.509 -7.452 10.630 1.00 97.94 100 GLY A O 1
ATOM 819 N N . VAL A 1 101 ? -2.109 -6.125 11.802 1.00 97.50 101 VAL A N 1
ATOM 820 C CA . VAL A 1 101 ? -2.869 -6.074 13.044 1.00 97.50 101 VAL A CA 1
ATOM 821 C C . VAL A 1 101 ? -3.115 -4.629 13.460 1.00 97.50 101 VAL A C 1
ATOM 823 O O . VAL A 1 101 ? -2.263 -3.756 13.285 1.00 97.50 101 VAL A O 1
ATOM 826 N N . LEU A 1 102 ? -4.300 -4.395 14.006 1.00 94.81 102 LEU A N 1
ATOM 827 C CA . LEU A 1 102 ? -4.713 -3.178 14.682 1.00 94.81 102 LEU A CA 1
ATOM 828 C C . LEU A 1 102 ? -4.235 -3.281 16.139 1.00 94.81 102 LEU A C 1
ATOM 830 O O . LEU A 1 102 ? -4.764 -4.078 16.913 1.00 94.81 102 LEU A O 1
ATOM 834 N N . ASN A 1 103 ? -3.205 -2.515 16.502 1.00 88.12 103 ASN A N 1
ATOM 835 C CA . ASN A 1 103 ? -2.615 -2.549 17.850 1.00 88.12 103 ASN A CA 1
ATOM 836 C C . ASN A 1 103 ? -3.430 -1.730 18.855 1.00 88.12 103 ASN A C 1
ATOM 838 O O . ASN A 1 103 ? -3.479 -2.036 20.041 1.00 88.12 103 ASN A O 1
ATOM 842 N N . SER A 1 104 ? -4.042 -0.656 18.367 1.00 82.19 104 SER A N 1
ATOM 843 C CA . SER A 1 104 ? -4.945 0.232 19.093 1.00 82.19 104 SER A CA 1
ATOM 844 C C . SER A 1 104 ? -5.972 0.773 18.106 1.00 82.19 104 SER A C 1
ATOM 846 O O . SER A 1 104 ? -5.779 0.653 16.897 1.00 82.19 104 SER A O 1
ATOM 848 N N . SER A 1 105 ? -7.019 1.446 18.583 1.00 80.25 105 SER A N 1
ATOM 849 C CA . SER A 1 105 ? -8.077 2.024 17.738 1.00 80.25 105 SER A CA 1
ATOM 850 C C . SER A 1 105 ? -7.565 2.914 16.593 1.00 80.25 105 SER A C 1
ATOM 852 O O . SER A 1 105 ? -8.286 3.124 15.618 1.00 80.25 105 SER A O 1
ATOM 854 N N . ASN A 1 106 ? -6.333 3.428 16.706 1.00 92.44 106 ASN A N 1
ATOM 855 C CA . ASN A 1 106 ? -5.749 4.409 15.799 1.00 92.44 106 ASN A CA 1
ATOM 856 C C . ASN A 1 106 ? -4.412 3.978 15.177 1.00 92.44 106 ASN A C 1
ATOM 858 O O . ASN A 1 106 ? -3.796 4.809 14.519 1.00 92.44 106 ASN A O 1
ATOM 862 N N . SER A 1 107 ? -3.933 2.739 15.356 1.00 96.31 107 SER A N 1
ATOM 863 C CA . SER A 1 107 ? -2.675 2.305 14.724 1.00 96.31 107 SER A CA 1
ATOM 864 C C . SER A 1 107 ? -2.701 0.869 14.216 1.00 96.31 107 SER A C 1
ATOM 866 O O . SER A 1 107 ? -3.164 -0.046 14.900 1.00 96.31 107 SER A O 1
ATOM 868 N N . CYS A 1 108 ? -2.157 0.677 13.015 1.00 97.00 108 CYS A N 1
ATOM 869 C CA . CYS A 1 108 ? -1.980 -0.632 12.396 1.00 97.00 108 CYS A CA 1
ATOM 870 C C . CYS A 1 108 ? -0.521 -0.847 12.006 1.00 97.00 108 CYS A C 1
ATOM 872 O O . CYS A 1 108 ? 0.161 0.101 11.617 1.00 97.00 108 CYS A O 1
ATOM 874 N N . LEU A 1 109 ? -0.074 -2.099 12.027 1.00 97.62 109 LEU A N 1
ATOM 875 C CA . LEU A 1 109 ? 1.199 -2.504 11.437 1.00 97.62 109 LEU A CA 1
ATOM 876 C C . LEU A 1 109 ? 1.101 -3.883 10.805 1.00 97.62 109 LEU A C 1
ATOM 878 O O . LEU A 1 109 ? 0.234 -4.682 11.158 1.00 97.62 109 LEU A O 1
ATOM 882 N N . GLY A 1 110 ? 1.998 -4.191 9.879 1.00 97.88 110 GLY A N 1
ATOM 883 C CA . GLY A 1 110 ? 2.001 -5.502 9.260 1.00 97.88 110 GLY A CA 1
ATOM 884 C C . GLY A 1 110 ? 2.994 -5.664 8.130 1.00 97.88 110 GLY A C 1
ATOM 885 O O . GLY A 1 110 ? 4.042 -5.024 8.076 1.00 97.88 110 GLY A O 1
ATOM 886 N N . ASN A 1 111 ? 2.640 -6.561 7.217 1.00 98.25 111 ASN A N 1
ATOM 887 C CA . ASN A 1 111 ? 3.415 -6.907 6.041 1.00 98.25 111 ASN A CA 1
ATOM 888 C C . ASN A 1 111 ? 2.646 -6.570 4.768 1.00 98.25 111 ASN A C 1
ATOM 890 O O . ASN A 1 111 ? 1.416 -6.627 4.729 1.00 98.25 111 ASN A O 1
ATOM 894 N N . TRP A 1 112 ? 3.388 -6.258 3.715 1.00 97.38 112 TRP A N 1
ATOM 895 C CA . TRP A 1 112 ? 2.850 -6.106 2.374 1.00 97.38 112 TRP A CA 1
ATOM 896 C C . TRP A 1 112 ? 3.621 -6.983 1.389 1.00 97.38 112 TRP A C 1
ATOM 898 O O . TRP A 1 112 ? 4.782 -7.337 1.623 1.00 97.38 112 TRP A O 1
ATOM 908 N N . LYS A 1 113 ? 2.979 -7.359 0.281 1.00 95.19 113 LYS A N 1
ATOM 909 C CA . LYS A 1 113 ? 3.612 -8.112 -0.806 1.00 95.19 113 LYS A CA 1
ATOM 910 C C . LYS A 1 113 ? 2.997 -7.824 -2.172 1.00 95.19 113 LYS A C 1
ATOM 912 O O . LYS A 1 113 ? 1.790 -7.645 -2.303 1.00 95.19 113 LYS A O 1
ATOM 917 N N . ILE A 1 114 ? 3.831 -7.888 -3.201 1.00 91.38 114 ILE A N 1
ATOM 918 C CA . ILE A 1 114 ? 3.456 -7.896 -4.614 1.00 91.38 114 ILE A CA 1
ATOM 919 C C . ILE A 1 114 ? 3.827 -9.266 -5.170 1.00 91.38 114 ILE A C 1
ATOM 921 O O . ILE A 1 114 ? 4.957 -9.734 -5.002 1.00 91.38 114 ILE A O 1
ATOM 925 N N . LYS A 1 115 ? 2.886 -9.924 -5.850 1.00 85.88 115 LYS A N 1
ATOM 926 C CA . LYS A 1 115 ? 3.192 -11.172 -6.556 1.00 85.88 115 LYS A CA 1
ATOM 927 C C . LYS A 1 115 ? 4.060 -10.864 -7.780 1.00 85.88 115 LYS A C 1
ATOM 929 O O . LYS A 1 115 ? 3.734 -9.983 -8.579 1.00 85.88 115 LYS A O 1
ATOM 934 N N . GLY A 1 116 ? 5.166 -11.595 -7.902 1.00 78.75 116 GLY A N 1
ATOM 935 C CA . GLY A 1 116 ? 5.986 -11.595 -9.110 1.00 78.75 116 GLY A CA 1
ATOM 936 C C . GLY A 1 116 ? 5.228 -12.198 -10.289 1.00 78.75 116 GLY A C 1
ATOM 937 O O . GLY A 1 116 ? 4.194 -12.845 -10.114 1.00 78.75 116 GLY A O 1
ATOM 938 N N . GLY A 1 117 ? 5.739 -11.985 -11.491 1.00 77.44 117 GLY A N 1
ATOM 939 C CA . GLY A 1 117 ? 5.118 -12.493 -12.700 1.00 77.44 117 GLY A CA 1
ATOM 940 C C . GLY A 1 117 ? 5.931 -12.191 -13.946 1.00 77.44 117 GLY A C 1
ATOM 941 O O . GLY A 1 117 ? 7.035 -11.652 -13.899 1.00 77.44 117 GLY A O 1
ATOM 942 N N . ILE A 1 118 ? 5.357 -12.555 -15.083 1.00 71.94 118 ILE A N 1
ATOM 943 C CA . ILE A 1 118 ? 5.953 -12.348 -16.396 1.00 71.94 118 ILE A CA 1
ATOM 944 C C . ILE A 1 118 ? 5.163 -11.242 -17.087 1.00 71.94 118 ILE A C 1
ATOM 946 O O . ILE A 1 118 ? 3.933 -11.251 -17.072 1.00 71.94 118 ILE A O 1
ATOM 950 N N . SER A 1 119 ? 5.847 -10.265 -17.681 1.00 68.19 119 SER A N 1
ATOM 951 C CA . SER A 1 119 ? 5.172 -9.230 -18.460 1.00 68.19 119 SER A CA 1
ATOM 952 C C . SER A 1 119 ? 5.976 -8.791 -19.673 1.00 68.19 119 SER A C 1
ATOM 954 O O . SER A 1 119 ? 7.201 -8.763 -19.634 1.00 68.19 119 SER A O 1
ATOM 956 N N . PHE A 1 120 ? 5.269 -8.413 -20.736 1.00 69.75 120 PHE A N 1
ATOM 957 C CA . PHE A 1 120 ? 5.864 -7.820 -21.929 1.00 69.75 120 PHE A CA 1
ATOM 958 C C . PHE A 1 120 ? 5.711 -6.296 -21.892 1.00 69.75 120 PHE A C 1
ATOM 960 O O . PHE A 1 120 ? 4.593 -5.778 -21.757 1.00 69.75 120 PHE A O 1
ATOM 967 N N . ILE A 1 121 ? 6.828 -5.579 -22.024 1.00 67.00 121 ILE A N 1
ATOM 968 C CA . ILE A 1 121 ? 6.873 -4.118 -22.191 1.00 67.00 121 ILE A CA 1
ATOM 969 C C . ILE A 1 121 ? 7.697 -3.842 -23.449 1.00 67.00 121 ILE A C 1
ATOM 971 O O . ILE A 1 121 ? 8.793 -4.368 -23.588 1.00 67.00 121 ILE A O 1
ATOM 975 N N . GLN A 1 122 ? 7.146 -3.073 -24.395 1.00 68.69 122 GLN A N 1
ATOM 976 C CA . GLN A 1 122 ? 7.799 -2.767 -25.681 1.00 68.69 122 GLN A CA 1
ATOM 977 C C . GLN A 1 122 ? 8.327 -4.016 -26.425 1.00 68.69 122 GLN A C 1
ATOM 979 O O . GLN A 1 122 ? 9.416 -4.006 -26.986 1.00 68.69 122 GLN A O 1
ATOM 984 N N . LYS A 1 123 ? 7.546 -5.108 -26.425 1.00 74.69 123 LYS A N 1
ATOM 985 C CA . LYS A 1 123 ? 7.902 -6.425 -27.000 1.00 74.69 123 LYS A CA 1
ATOM 986 C C . LYS A 1 123 ? 9.090 -7.141 -26.330 1.00 74.69 123 LYS A C 1
ATOM 988 O O . LYS A 1 123 ? 9.429 -8.238 -26.760 1.00 74.69 123 LYS A O 1
ATOM 993 N N . LEU A 1 124 ? 9.662 -6.598 -25.253 1.00 73.06 124 LEU A N 1
ATOM 994 C CA . LEU A 1 124 ? 10.683 -7.271 -24.453 1.00 73.06 124 LEU A CA 1
ATOM 995 C C . LEU A 1 124 ? 10.048 -7.997 -23.257 1.00 73.06 124 LEU A C 1
ATOM 997 O O . LEU A 1 124 ? 9.138 -7.475 -22.603 1.00 73.06 124 LEU A O 1
ATOM 1001 N N . LEU A 1 125 ? 10.520 -9.217 -22.990 1.00 73.94 125 LEU A N 1
ATOM 1002 C CA . LEU A 1 125 ? 10.089 -10.040 -21.864 1.00 73.94 125 LEU A CA 1
ATOM 1003 C C . LEU A 1 125 ? 10.771 -9.576 -20.573 1.00 73.94 125 LEU A C 1
ATOM 1005 O O . LEU A 1 125 ? 11.997 -9.579 -20.479 1.00 73.94 125 LEU A O 1
ATOM 1009 N N . TYR A 1 126 ? 9.978 -9.249 -19.555 1.00 70.12 126 TYR A N 1
ATOM 1010 C CA . TYR A 1 126 ? 10.462 -8.902 -18.223 1.00 70.12 126 TYR A CA 1
ATOM 1011 C C . TYR A 1 126 ? 9.889 -9.851 -17.175 1.00 70.12 126 TYR A C 1
ATOM 1013 O O . TYR A 1 126 ? 8.671 -10.025 -17.067 1.00 70.12 126 TYR A O 1
ATOM 1021 N N . ILE A 1 127 ? 10.779 -10.414 -16.362 1.00 66.75 127 ILE A N 1
ATOM 1022 C CA . ILE A 1 127 ? 10.431 -11.219 -15.192 1.00 66.75 127 ILE A CA 1
ATOM 1023 C C . ILE A 1 127 ? 10.493 -10.305 -13.968 1.00 66.75 127 ILE A C 1
ATOM 1025 O O . ILE A 1 127 ? 11.559 -9.780 -13.638 1.00 66.75 127 ILE A O 1
ATOM 1029 N N . SER A 1 128 ? 9.359 -10.101 -13.294 1.00 70.00 128 SER A N 1
ATOM 1030 C CA . SER A 1 128 ? 9.329 -9.450 -11.986 1.00 70.00 128 SER A CA 1
ATOM 1031 C C . SER A 1 128 ? 9.417 -10.498 -10.885 1.00 70.00 128 SER A C 1
ATOM 1033 O O . SER A 1 128 ? 8.609 -11.423 -10.799 1.00 70.00 128 SER A O 1
ATOM 1035 N N . PHE A 1 129 ? 10.403 -10.341 -10.007 1.00 72.44 129 PHE A N 1
ATOM 1036 C CA . PHE A 1 129 ? 10.452 -11.093 -8.761 1.00 72.44 129 PHE A CA 1
ATOM 1037 C C . PHE A 1 129 ? 9.479 -10.452 -7.772 1.00 72.44 129 PHE A C 1
ATOM 1039 O O . PHE A 1 129 ? 9.386 -9.226 -7.705 1.00 72.44 129 PHE A O 1
ATOM 1046 N N . GLY A 1 130 ? 8.732 -11.272 -7.031 1.00 82.06 130 GLY A N 1
ATOM 1047 C CA . GLY A 1 130 ? 7.822 -10.761 -6.009 1.00 82.06 130 GLY A CA 1
ATOM 1048 C C . GLY A 1 130 ? 8.577 -9.925 -4.979 1.00 82.06 130 GLY A C 1
ATOM 1049 O O . GLY A 1 130 ? 9.690 -10.274 -4.582 1.00 82.06 130 GLY A O 1
ATOM 1050 N N . THR A 1 131 ? 7.974 -8.823 -4.556 1.00 87.38 131 THR A N 1
ATOM 1051 C CA . THR A 1 131 ? 8.535 -7.914 -3.553 1.00 87.38 131 THR A CA 1
ATOM 1052 C C . THR A 1 131 ? 7.666 -7.930 -2.312 1.00 87.38 131 THR A C 1
ATOM 1054 O O . THR A 1 131 ? 6.468 -8.201 -2.378 1.00 87.38 131 THR A O 1
ATOM 1057 N N . LYS A 1 132 ? 8.280 -7.710 -1.156 1.00 92.88 132 LYS A N 1
ATOM 1058 C CA . LYS A 1 132 ? 7.595 -7.716 0.132 1.00 92.88 132 LYS A CA 1
ATOM 1059 C C . LYS A 1 132 ? 8.234 -6.713 1.072 1.00 92.88 132 LYS A C 1
ATOM 1061 O O . LYS A 1 132 ? 9.345 -6.241 0.822 1.00 92.88 132 LYS A O 1
ATOM 1066 N N . GLY A 1 133 ? 7.556 -6.445 2.171 1.00 94.88 133 GLY A N 1
ATOM 1067 C CA . GLY A 1 133 ? 8.051 -5.531 3.176 1.00 94.88 133 GLY A CA 1
ATOM 1068 C C . GLY A 1 133 ? 7.115 -5.401 4.361 1.00 94.88 133 GLY A C 1
ATOM 1069 O O . GLY A 1 133 ? 6.165 -6.173 4.493 1.00 94.88 133 GLY A O 1
ATOM 1070 N N . THR A 1 134 ? 7.400 -4.421 5.208 1.00 97.62 134 THR A N 1
ATOM 1071 C CA . THR A 1 134 ? 6.581 -4.077 6.372 1.00 97.62 134 THR A CA 1
ATOM 1072 C C . THR A 1 134 ? 5.894 -2.738 6.161 1.00 97.62 134 THR A C 1
ATOM 1074 O O . THR A 1 134 ? 6.287 -1.960 5.291 1.00 97.62 134 THR A O 1
ATOM 1077 N N . TRP A 1 135 ? 4.841 -2.475 6.919 1.00 98.25 135 TRP A N 1
ATOM 1078 C CA . TRP A 1 135 ? 4.150 -1.193 6.909 1.00 98.25 135 TRP A CA 1
ATOM 1079 C C . TRP A 1 135 ? 3.583 -0.877 8.285 1.00 98.25 135 TRP A C 1
ATOM 1081 O O . TRP A 1 135 ? 3.348 -1.778 9.090 1.00 98.25 135 TRP A O 1
ATOM 1091 N N . GLU A 1 136 ? 3.338 0.404 8.513 1.00 97.94 136 GLU A N 1
ATOM 1092 C CA . GLU A 1 136 ? 2.596 0.917 9.654 1.00 97.94 136 GLU A CA 1
ATOM 1093 C C . GLU A 1 136 ? 1.769 2.131 9.235 1.00 97.94 136 GLU A C 1
ATOM 1095 O O . GLU A 1 136 ? 2.110 2.821 8.272 1.00 97.94 136 GLU A O 1
ATOM 1100 N N . MET A 1 137 ? 0.660 2.380 9.927 1.00 97.38 137 MET A N 1
ATOM 1101 C CA . MET A 1 137 ? -0.137 3.589 9.732 1.00 97.38 137 MET A CA 1
ATOM 1102 C C . MET A 1 137 ? -0.861 4.004 11.005 1.00 97.38 137 MET A C 1
ATOM 1104 O O . MET A 1 137 ? -1.208 3.168 11.843 1.00 97.38 137 MET A O 1
ATOM 1108 N N . ILE A 1 138 ? -1.113 5.303 11.113 1.00 97.75 138 ILE A N 1
ATOM 1109 C CA . ILE A 1 138 ? -1.782 5.948 12.235 1.00 97.75 138 ILE A CA 1
ATOM 1110 C C . ILE A 1 138 ? -2.945 6.785 11.702 1.00 97.75 138 ILE A C 1
ATOM 1112 O O . ILE A 1 138 ? -2.824 7.457 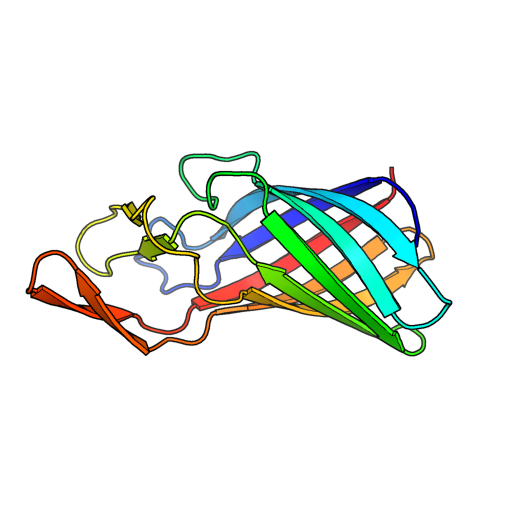10.673 1.00 97.75 138 ILE A O 1
ATOM 1116 N N . LYS A 1 139 ? -4.080 6.730 12.398 1.00 96.62 139 LYS A N 1
ATOM 1117 C CA . LYS A 1 139 ? -5.256 7.543 12.090 1.00 96.62 139 LY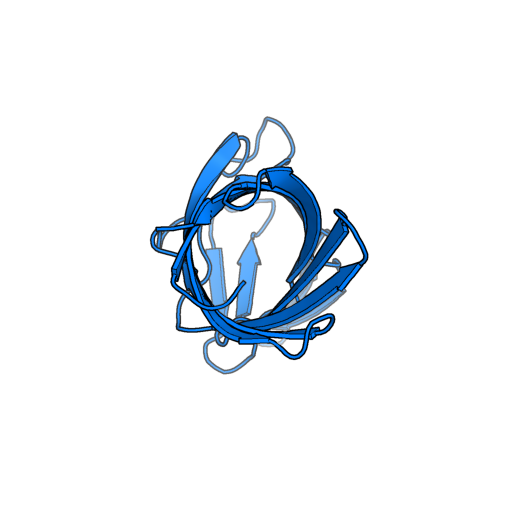S A CA 1
ATOM 1118 C C . LYS A 1 139 ? -5.009 8.999 12.490 1.00 96.62 139 LYS A C 1
ATOM 1120 O O . LYS A 1 139 ? -4.540 9.244 13.601 1.00 96.62 139 LYS A O 1
ATOM 1125 N N . THR A 1 140 ? -5.333 9.936 11.603 1.00 92.31 140 THR A N 1
ATOM 1126 C CA . THR A 1 140 ? -5.211 11.387 11.836 1.00 92.31 140 THR A CA 1
ATOM 1127 C C . THR A 1 140 ? -6.545 12.051 12.090 1.00 92.31 140 THR A C 1
ATOM 1129 O O . THR A 1 140 ? -7.529 11.612 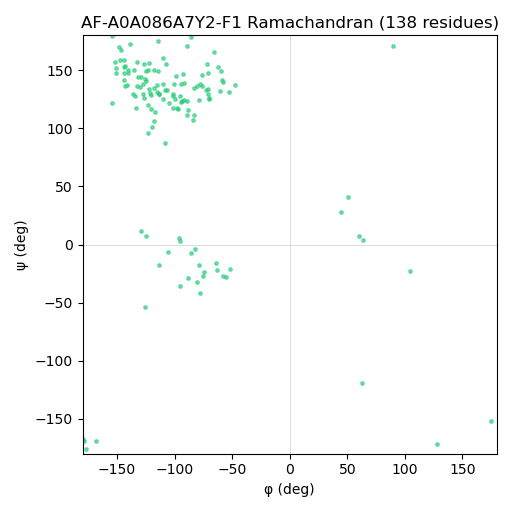11.450 1.00 92.31 140 THR A O 1
#

Secondary structure (DSSP, 8-state):
--EEEEEEEEE---TT-TTTT-EEEEEEEEEEE-SSEEEEEEEES-TTTS--SEEEEEEEEETTEEEEEEE-SSEEEEETTTTEEEEETTSPPPPEEEEEEEEETTEEEEEEEE--EEEEETTEEEEEPPEEEEEEEEE-

Mean predicted aligned error: 4.92 Å

Radius of gyration: 15.17 Å; Cα contacts (8 Å, |Δi|>4): 369; chains: 1; bounding box: 42×24×46 Å

Solvent-accessible surface area (backbone atoms only — not comparable to full-atom values): 7338 Å² total; per-residue (Å²): 126,67,44,43,29,48,29,38,35,32,38,61,56,60,87,90,41,88,55,35,74,39,72,30,44,32,45,34,38,32,75,44,64,81,83,41,44,36,35,33,38,33,34,43,73,34,76,87,81,34,55,54,59,74,18,40,34,45,33,40,43,60,90,50,38,37,39,35,38,40,39,35,50,30,19,68,44,78,45,96,88,61,94,40,78,44,76,40,80,93,36,60,26,76,60,32,41,36,41,33,37,48,83,49,103,49,34,39,39,36,39,35,37,34,80,46,50,79,46,74,56,96,88,40,85,42,80,44,77,56,48,39,29,40,35,39,35,36,60,104

pLDDT: mean 89.63, std 10.81, range [51.97, 98.69]

Nearest PDB structures (foldseek):
  3szi-assembly1_B  TM=5.976E-01  e=5.031E-02  Shewanella denitrificans OS217
  5yvf-assembly1_A  TM=4.747E-01  e=3.051E-02  Arabidopsis thaliana

Sequence (140 aa):
MIGTWKGKYKYNMNQNSEFNNKEVEFILEIKEFDGEKFIGTVQDIDENYGTKGLGTIEGKLSGNHIEFVKQMPIKTMLLKNNRKKIEDEKKKHNPILYSGVLNSSNSCLGNWKIKGGISFIQKLLYISFGTKGTWEMIKT

=== Feature glossary ===
A reading guide for the features in this record.

Start from the sequence.

  · Sequence gives the chain of amino acids in standard one-letter code (A=alanine, C=cysteine, …, Y=tyrosine), read N→C. It is the only feature that is directly encoded by the gene; all structural features are derived from the folded form of this sequence.

Fold it, and you get atomic coordinates and the backbone conformation that goes with them.

  · Structure coordinates are given as an mmCIF _atom_site loop: one row per atom with element, residue name, chain id, sequence number, and x/y/z position in Å. Only the four main-chain atoms per residue are included here; side chains are omitted to keep the record compact.

  · Backbone dihedral angles. Every residue except chain termini has a φ (preceding-C → N → Cα → C) and a ψ (N → Cα → C → next-N). They are reported in degrees following the IUPAC sign convention. Secondary structure is essentially a statement about which (φ, ψ) basin each residue occupies.

  · Eight-state secondary structure (DSSP): H is the canonical α-helix, G the tighter 3₁₀-helix, I the wider π-helix; E/B are β-structure, T and S are turns and bends, and '-' is everything else. DSSP derives these from the pattern of main-chain N–H···O=C hydrogen bonds, not from the sequence.

  · SS3 is a coarse helix/strand/coil call (letters a/b/c) made by the P-SEA algorithm from inter-Cα distances and dihedrals. It is less detailed than DSSP but needs only Cα positions.

Summarize the fold with a handful of shape descriptors and a per-residue structural alphabet.

  · Radius of gyration (Rg) is the root-mean-square distance of Cα atoms from their centroid — a single number for overall size and compactness. A globular domain of N residues has Rg ≈ 2.2·N^0.38 Å; an extended or disordered chain has a much larger Rg. The Cα contact count is the number of residue pairs whose Cα atoms are within 8 Å and are more than four positions apart in sequence — a standard proxy for tertiary packing density. The bounding box is the smallest axis-aligned box enclosing all Cα atoms.

  · 3Di is Foldseek's structural alphabet. Each residue is assigned one of twenty discrete states based on how its Cα sits relative to its spatial (not sequential) neighbors. Aligning 3Di strings finds structural homologs roughly as well as full 3D superposition, but orders of magnitude faster.

  · Solvent-accessible surface area (SASA) is the area in Å² traced out by the centre of a 1.4 Å probe sphere (a water molecule) rolled over the protein's van der Waals surface (Shrake–Rupley / Lee–Richards construction). Buried residues have near-zero SASA; fully exposed residues can exceed 200 Å². The total SASA scales roughly with the number of surface residues.

Ask how reliable the model is.

  · For AlphaFold models, the B-factor field carries pLDDT — the model's own estimate of local accuracy on a 0–100 scale. Regions with pLDDT<50 should be treated as essentially unmodeled; they often correspond to intrinsically disordered segments.

  · For experimental (PDB) structures, the B-factor (temperature factor) quantifies the positional spread of each 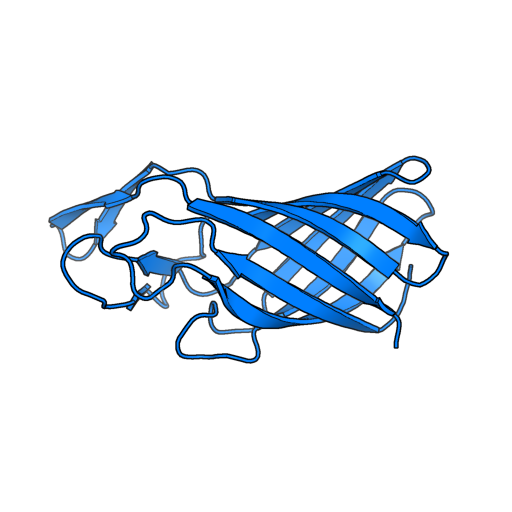atom in the crystal — a combination of thermal vibration and static disorder — in units of Å². High B-factors mark flexible loops or poorly resolved regions; low B-factors mark the rigid, well-ordered core.

  · Predicted Aligned Error (PAE) is an AlphaFold confidence matrix: entry (i, j) is the expected error in the position of residue j, in ångströms, when the prediction is superimposed on the true structure at residue i. Low PAE within a block of residues means that block is internally rigid and well-predicted; high PAE between two blocks means their relative placement is uncertain even if each block individually is confident.

Place it in context: what it resembles, what it is annotated as, and how it looks.

  · Structural nearest neighbors (via Foldseek easy-search vs the PDB). Reported per hit: target PDB id, E-value, and alignment TM-score. A TM-score above ~0.5 is the conventional threshold for 'same fold'.

  · Functional annotations link the protein to curated databases. InterPro entries identify conserved domains and families by matching the sequence against member-database signatures (Pfam, PROSITE, CDD, …). Gene Ontology (GO) terms describe molecular function, biological process, and cellular component in a controlled vocabulary. CATH places the structure in a hierarchical fold classification (Class/Architecture/Topology/Homologous-superfamily). The organism is the source species.

  · The contact map is a binary N×N matrix image: pixel (i, j) is dark where Cα_i and Cα_j are within 8 Å and |i−j|>4. Because the |i−j|>4 filter removes local helical contacts, off-diagonal stripes parallel to the main diagonal indicate parallel β-sheets; stripes perpendicular to it indicate antiparallel β-sheets. The Ramachandran plot scatters every residue's (φ, ψ) pair against the sterically allowed regions. The PAE heatmap renders the predicted-aligned-error matrix.

  · Six rendered views show the 3D structure from the faces of a cube — i.e. along ±x, ±y, ±z. Rendering representation is drawn random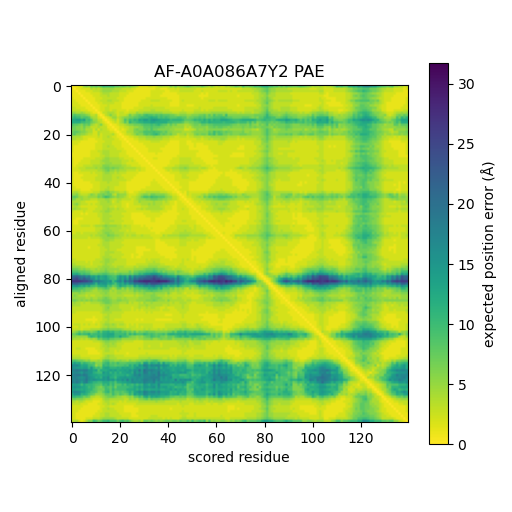ly per protein from cartoon (secondary-structure ribbons), sticks (backbone bonds), or molecular surface; coloring is either N→C rainbow (blue at the N-terminus through red at the C-terminus) or one color per chain.